Protein AF-A0A5C4JZQ8-F1 (afdb_monomer)

Structure (mmCIF, N/CA/C/O backbone):
data_AF-A0A5C4JZQ8-F1
#
_entry.id   AF-A0A5C4JZQ8-F1
#
loop_
_atom_site.group_PDB
_atom_site.id
_atom_site.type_symbol
_atom_site.label_atom_id
_atom_site.label_alt_id
_atom_site.label_comp_id
_atom_site.label_asym_id
_atom_site.label_entity_id
_atom_site.label_seq_id
_atom_site.pdbx_PDB_ins_code
_atom_site.Cartn_x
_atom_site.Cartn_y
_atom_site.Cartn_z
_atom_site.occupancy
_atom_site.B_iso_or_equiv
_atom_site.auth_seq_id
_atom_site.auth_comp_id
_atom_site.auth_asym_id
_atom_site.auth_atom_id
_atom_site.pdbx_PDB_model_num
ATOM 1 N N . MET A 1 1 ? -1.532 26.525 6.257 1.00 47.25 1 MET A N 1
ATOM 2 C CA . MET A 1 1 ? -2.967 26.367 5.948 1.00 47.25 1 MET A CA 1
ATOM 3 C C . MET A 1 1 ? -3.074 25.854 4.519 1.00 47.25 1 MET A C 1
ATOM 5 O O . MET A 1 1 ? -2.884 26.659 3.619 1.00 47.25 1 MET A O 1
ATOM 9 N N . PRO A 1 2 ? -3.232 24.544 4.265 1.00 45.53 2 PRO A N 1
ATOM 10 C CA . PRO A 1 2 ? -3.387 24.085 2.896 1.00 45.53 2 PRO A CA 1
ATOM 11 C C . PRO A 1 2 ? -4.860 24.176 2.494 1.00 45.53 2 PRO A C 1
ATOM 13 O O . PRO A 1 2 ? -5.737 23.640 3.172 1.00 45.53 2 PRO A O 1
ATOM 16 N N . LEU A 1 3 ? -5.085 24.890 1.393 1.00 49.84 3 LEU A N 1
ATOM 17 C CA . LEU A 1 3 ? -6.314 24.924 0.611 1.00 49.84 3 LEU A CA 1
ATOM 18 C C . LEU A 1 3 ? -6.717 23.479 0.284 1.00 49.84 3 LEU A C 1
ATOM 20 O O . LEU A 1 3 ? -6.012 22.806 -0.463 1.00 49.84 3 LEU A O 1
ATOM 24 N N . ARG A 1 4 ? -7.813 22.974 0.859 1.00 60.72 4 ARG A N 1
ATOM 25 C CA . ARG A 1 4 ? -8.405 21.712 0.399 1.00 60.72 4 ARG A CA 1
ATOM 26 C C . ARG A 1 4 ? -9.422 22.039 -0.675 1.00 60.72 4 ARG A C 1
ATOM 28 O O . ARG A 1 4 ? -10.617 22.095 -0.406 1.00 60.72 4 ARG A O 1
ATOM 35 N N . THR A 1 5 ? -8.947 22.248 -1.892 1.00 69.38 5 THR A N 1
ATOM 36 C CA . THR A 1 5 ? -9.777 21.853 -3.027 1.00 69.38 5 THR A CA 1
ATOM 37 C C . THR A 1 5 ? -10.026 20.360 -2.825 1.00 69.38 5 THR A C 1
ATOM 39 O O . THR A 1 5 ? -9.056 19.614 -2.737 1.00 69.38 5 THR A O 1
ATOM 42 N N . SER A 1 6 ? -11.275 19.948 -2.603 1.00 78.06 6 SER A N 1
ATOM 43 C CA . SER A 1 6 ? -11.633 18.531 -2.664 1.00 78.06 6 SER A CA 1
ATOM 44 C C . SER A 1 6 ? -11.989 18.209 -4.104 1.00 78.06 6 SER A C 1
ATOM 46 O O . SER A 1 6 ? -12.728 18.949 -4.749 1.00 78.06 6 SER A O 1
ATOM 48 N N . TRP A 1 7 ? -11.429 17.113 -4.584 1.00 82.50 7 TRP A N 1
ATOM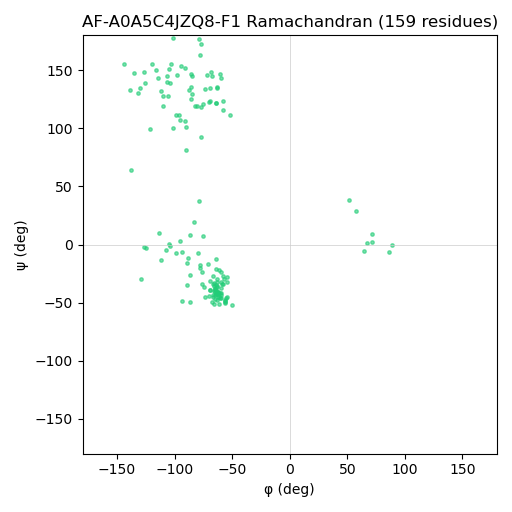 49 C CA . TRP A 1 7 ? -11.547 16.585 -5.932 1.00 82.50 7 TRP A CA 1
ATOM 50 C C . TRP A 1 7 ? -12.478 15.362 -5.948 1.00 82.50 7 TRP A C 1
ATOM 52 O O . TRP A 1 7 ? -12.733 14.799 -7.005 1.00 82.50 7 TRP A O 1
ATOM 62 N N . SER A 1 8 ? -13.028 14.968 -4.793 1.00 78.81 8 SER A N 1
ATOM 63 C CA . SER A 1 8 ? -13.962 13.846 -4.612 1.00 78.81 8 SER A CA 1
ATOM 64 C C . SER A 1 8 ? -15.207 13.903 -5.509 1.00 78.81 8 SER A C 1
ATOM 66 O O . SER A 1 8 ? -15.695 12.858 -5.935 1.00 78.81 8 SER A O 1
ATOM 68 N N . GLY A 1 9 ? -15.690 15.106 -5.835 1.00 84.69 9 GLY A N 1
ATOM 69 C CA . GLY A 1 9 ? -16.806 15.335 -6.760 1.00 84.69 9 GLY A CA 1
ATOM 70 C C . GLY A 1 9 ? -16.394 15.625 -8.208 1.00 84.69 9 GLY A C 1
ATOM 71 O O . GLY A 1 9 ? -17.259 15.920 -9.028 1.00 84.69 9 GLY A O 1
ATOM 72 N N . ASP A 1 10 ? -15.099 15.592 -8.530 1.00 88.38 10 ASP A N 1
ATOM 73 C CA . ASP A 1 10 ? -14.606 15.870 -9.880 1.00 88.38 10 ASP A CA 1
ATOM 74 C C . ASP A 1 10 ? -14.954 14.711 -10.828 1.00 88.38 10 ASP A C 1
ATOM 76 O O . ASP A 1 10 ? -14.942 13.544 -10.432 1.00 88.38 10 ASP A O 1
ATOM 80 N N . ASN A 1 11 ? -15.228 15.008 -12.100 1.00 92.62 11 ASN A N 1
ATOM 81 C CA . ASN A 1 11 ? -15.465 13.992 -13.129 1.00 92.62 11 ASN A CA 1
ATOM 82 C C . ASN A 1 11 ? -14.202 13.172 -13.433 1.00 92.62 11 ASN A C 1
ATOM 84 O O . ASN A 1 11 ? -14.294 12.002 -13.816 1.00 92.62 11 ASN A O 1
ATOM 88 N N . CYS A 1 12 ? -13.019 13.748 -13.222 1.00 93.25 12 CYS A N 1
ATOM 89 C CA . CYS A 1 12 ? -11.748 13.085 -13.449 1.00 93.25 12 CYS A CA 1
ATOM 90 C C . CYS A 1 12 ? -11.496 11.976 -12.396 1.00 93.25 12 CYS A C 1
ATOM 92 O O . CYS A 1 12 ? -11.460 12.237 -11.196 1.00 93.25 12 CYS A O 1
ATOM 94 N N . PRO A 1 13 ? -11.279 10.709 -12.793 1.00 92.12 13 PRO A N 1
ATOM 95 C CA . PRO A 1 13 ? -10.995 9.636 -11.835 1.00 92.12 13 PRO A CA 1
ATOM 96 C C . PRO A 1 13 ? -9.623 9.784 -11.163 1.00 92.12 13 PRO A C 1
ATOM 98 O O . PRO A 1 13 ? -9.471 9.434 -9.996 1.00 92.12 13 PRO A O 1
ATOM 101 N N . ILE A 1 14 ? -8.639 10.352 -11.868 1.00 93.69 14 ILE A N 1
ATOM 102 C CA . ILE A 1 14 ? -7.303 10.623 -11.313 1.00 93.69 14 ILE A CA 1
ATOM 103 C C . ILE A 1 14 ? -7.399 11.674 -10.205 1.00 93.69 14 ILE A C 1
ATOM 105 O O . ILE A 1 14 ? -6.767 11.529 -9.164 1.00 93.69 14 ILE A O 1
ATOM 109 N N . ALA A 1 15 ? -8.230 12.696 -10.412 1.00 92.00 15 ALA A N 1
ATOM 110 C CA . ALA A 1 15 ? -8.535 13.731 -9.434 1.00 92.00 15 ALA A CA 1
ATOM 111 C C . ALA A 1 15 ? -9.080 13.133 -8.126 1.00 92.00 15 ALA A C 1
ATOM 113 O O . ALA A 1 15 ? -8.538 13.379 -7.050 1.00 92.00 15 ALA A O 1
ATOM 114 N N . ARG A 1 16 ? -10.086 12.257 -8.234 1.00 92.62 16 ARG A N 1
ATOM 115 C CA . ARG A 1 16 ? -10.665 11.552 -7.080 1.00 92.62 16 ARG A CA 1
ATOM 116 C C . ARG A 1 16 ? -9.658 10.634 -6.381 1.00 92.62 16 ARG A C 1
ATOM 118 O O . ARG A 1 16 ? -9.608 10.609 -5.158 1.00 92.62 16 ARG A O 1
ATOM 125 N N . ALA A 1 17 ? -8.825 9.912 -7.135 1.00 93.06 17 ALA A N 1
ATOM 126 C CA . ALA A 1 17 ? -7.777 9.068 -6.556 1.00 93.06 17 ALA A CA 1
ATOM 127 C C . ALA A 1 17 ? -6.681 9.893 -5.855 1.00 93.06 17 ALA A C 1
ATOM 129 O O . ALA A 1 17 ? -6.138 9.465 -4.837 1.00 93.06 17 ALA A O 1
ATOM 130 N N . ALA A 1 18 ? -6.371 11.088 -6.366 1.00 91.75 18 ALA A N 1
ATOM 131 C CA . ALA A 1 18 ? -5.401 11.991 -5.759 1.00 91.75 18 ALA A CA 1
ATOM 132 C C . ALA A 1 18 ? -5.865 12.506 -4.386 1.00 91.75 18 ALA A C 1
ATOM 134 O O . ALA A 1 18 ? -5.047 12.602 -3.474 1.00 91.75 18 ALA A O 1
ATOM 135 N N . ASP A 1 19 ? -7.166 12.738 -4.197 1.00 89.50 19 ASP A N 1
ATOM 136 C CA . ASP A 1 19 ? -7.739 13.088 -2.886 1.00 89.50 19 ASP A CA 1
ATOM 137 C C . ASP A 1 19 ? -7.456 12.018 -1.808 1.00 89.50 19 ASP A C 1
ATOM 139 O O . ASP A 1 19 ? -7.368 12.346 -0.622 1.00 89.50 19 ASP A O 1
ATOM 143 N N . VAL A 1 20 ? -7.272 10.757 -2.219 1.00 92.00 20 VAL A N 1
ATOM 144 C CA . VAL A 1 20 ? -6.975 9.623 -1.330 1.00 92.00 20 VAL A CA 1
ATOM 145 C C . VAL A 1 20 ? -5.468 9.382 -1.193 1.00 92.00 20 VAL A C 1
ATOM 147 O O . VAL A 1 20 ? -4.961 9.241 -0.081 1.00 92.00 20 VAL A O 1
ATOM 150 N N . PHE A 1 21 ? -4.739 9.329 -2.313 1.00 92.62 21 PHE A N 1
ATOM 151 C CA . PHE A 1 21 ? -3.364 8.818 -2.354 1.00 92.62 21 PHE A CA 1
ATOM 152 C C . PHE A 1 21 ? -2.287 9.866 -2.647 1.00 92.62 21 PHE A C 1
ATOM 154 O O . PHE A 1 21 ? -1.110 9.566 -2.451 1.00 92.62 21 PHE A O 1
ATOM 161 N N . ALA A 1 22 ? -2.624 11.079 -3.105 1.00 86.12 22 ALA A N 1
ATOM 162 C CA . ALA A 1 22 ? -1.631 12.087 -3.511 1.00 86.12 22 ALA A CA 1
ATOM 163 C C . ALA A 1 22 ? -0.989 12.824 -2.326 1.00 86.12 22 ALA A C 1
ATOM 165 O O . ALA A 1 22 ? -0.663 14.011 -2.392 1.00 86.12 22 ALA A O 1
ATOM 166 N N . ASP A 1 23 ? -0.749 12.098 -1.240 1.00 89.38 23 ASP A N 1
ATOM 167 C CA . ASP A 1 23 ? 0.191 12.490 -0.215 1.00 89.38 23 ASP A CA 1
ATOM 168 C C . ASP A 1 23 ? 1.213 11.356 0.008 1.00 89.38 23 ASP A C 1
ATOM 170 O O . ASP A 1 23 ? 0.837 10.180 0.041 1.00 89.38 23 ASP A O 1
ATOM 174 N N . PRO A 1 24 ? 2.508 11.674 0.193 1.00 91.31 24 PRO A N 1
ATOM 175 C CA . PRO A 1 24 ? 3.543 10.644 0.288 1.00 91.31 24 PRO A CA 1
ATOM 176 C C . PRO A 1 24 ? 3.335 9.651 1.435 1.00 91.31 24 PRO A C 1
ATOM 178 O O . PRO A 1 24 ? 3.703 8.484 1.326 1.00 91.31 24 PRO A O 1
ATOM 181 N N . TRP A 1 25 ? 2.755 10.100 2.550 1.00 95.44 25 TRP A N 1
ATOM 182 C CA . TRP A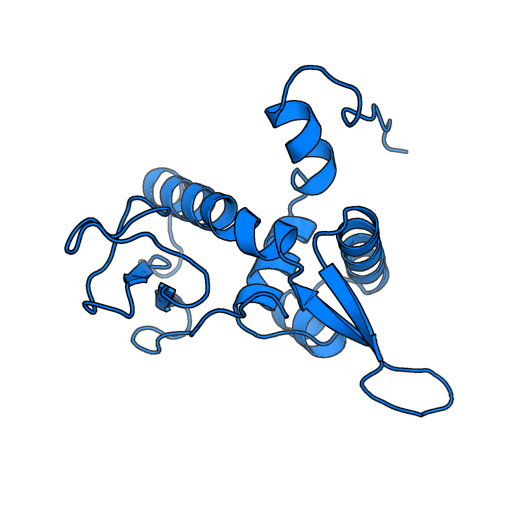 1 25 ? 2.614 9.266 3.736 1.00 95.44 25 TRP A CA 1
ATOM 183 C C . TRP A 1 25 ? 1.497 8.241 3.586 1.00 95.44 25 TRP A C 1
ATOM 185 O O . TRP A 1 25 ? 1.668 7.136 4.084 1.00 95.44 25 TRP A O 1
ATOM 195 N N . SER A 1 26 ? 0.406 8.549 2.883 1.00 95.25 26 SER A N 1
ATOM 196 C CA . SER A 1 26 ? -0.662 7.574 2.620 1.00 95.25 26 SER A CA 1
ATOM 197 C C . SER A 1 26 ? -0.142 6.368 1.843 1.00 95.25 26 SER A C 1
ATOM 199 O O . SER A 1 26 ? -0.363 5.233 2.257 1.00 95.25 26 SER A O 1
ATOM 201 N N . LEU A 1 27 ? 0.648 6.599 0.790 1.00 96.12 27 LEU A N 1
ATOM 202 C CA . LEU A 1 27 ? 1.268 5.526 0.005 1.00 96.12 27 LEU A CA 1
ATOM 203 C C . LEU A 1 27 ? 2.281 4.713 0.825 1.00 96.12 27 LEU A C 1
ATOM 205 O O . LEU A 1 27 ? 2.314 3.487 0.731 1.00 96.12 27 LEU A O 1
ATOM 209 N N . LEU A 1 28 ? 3.092 5.376 1.655 1.00 96.75 28 LEU A N 1
ATOM 210 C CA . LEU A 1 28 ? 4.065 4.693 2.512 1.00 96.75 28 LEU A CA 1
ATOM 211 C C . LEU A 1 28 ? 3.400 3.894 3.638 1.00 96.75 28 LEU A C 1
ATOM 213 O O . LEU A 1 28 ? 3.844 2.789 3.928 1.00 96.75 28 LEU A O 1
ATOM 217 N N . VAL A 1 29 ? 2.339 4.418 4.254 1.00 97.31 29 VAL A N 1
ATOM 218 C CA . VAL A 1 29 ? 1.538 3.691 5.250 1.00 97.31 29 VAL A CA 1
ATOM 219 C C . VAL A 1 29 ? 0.888 2.476 4.604 1.00 97.31 29 VAL A C 1
ATOM 221 O O . VAL A 1 29 ? 1.014 1.375 5.132 1.00 97.31 29 VAL A O 1
ATOM 224 N N . LEU A 1 30 ? 0.261 2.651 3.440 1.00 96.88 30 LEU A N 1
ATOM 225 C CA . LEU A 1 30 ? -0.373 1.559 2.712 1.00 96.88 30 LEU A CA 1
ATOM 226 C C . LEU A 1 30 ? 0.636 0.460 2.345 1.00 96.88 30 LEU A C 1
ATOM 228 O O . LEU A 1 30 ? 0.354 -0.717 2.551 1.00 96.88 30 LEU A O 1
ATOM 232 N N . ARG A 1 31 ? 1.844 0.833 1.898 1.00 96.75 31 ARG A N 1
ATOM 233 C CA . ARG A 1 31 ? 2.948 -0.112 1.661 1.00 96.75 31 ARG A CA 1
ATOM 234 C C . ARG A 1 31 ? 3.267 -0.946 2.904 1.00 96.75 31 ARG A C 1
ATOM 236 O O . ARG A 1 31 ? 3.428 -2.155 2.790 1.00 96.75 31 ARG A O 1
ATOM 243 N N . GLU A 1 32 ? 3.363 -0.324 4.078 1.00 96.88 32 GLU A N 1
ATOM 244 C CA . GLU A 1 32 ? 3.622 -1.056 5.324 1.00 96.88 32 GLU A CA 1
ATOM 245 C C . GLU A 1 32 ? 2.485 -2.028 5.662 1.00 96.88 32 GLU A C 1
ATOM 247 O O . GLU A 1 32 ? 2.755 -3.162 6.055 1.00 96.88 32 GLU A O 1
ATOM 252 N N . VAL A 1 33 ? 1.227 -1.627 5.457 1.00 97.12 33 VAL A N 1
ATOM 253 C CA . VAL A 1 33 ? 0.073 -2.512 5.679 1.00 97.12 33 VAL A CA 1
ATOM 254 C C . VAL A 1 33 ? 0.111 -3.715 4.730 1.00 97.12 33 VAL A C 1
ATOM 256 O O . VAL A 1 33 ? -0.092 -4.842 5.189 1.00 97.12 33 VAL A O 1
ATOM 259 N N . PHE A 1 34 ? 0.448 -3.512 3.449 1.00 97.19 34 PHE A N 1
ATOM 260 C CA . PHE A 1 34 ? 0.683 -4.608 2.500 1.00 97.19 34 PHE A CA 1
ATOM 261 C C . PHE A 1 34 ? 1.825 -5.525 2.948 1.00 97.19 34 PHE A C 1
ATOM 263 O O . PHE A 1 34 ? 1.697 -6.733 2.834 1.00 97.19 34 PHE A O 1
ATOM 270 N N . MET A 1 35 ? 2.896 -4.994 3.541 1.00 95.19 35 MET A N 1
ATOM 271 C CA . MET A 1 35 ? 3.989 -5.796 4.118 1.00 95.19 35 MET A CA 1
ATOM 272 C C . MET A 1 35 ? 3.630 -6.453 5.469 1.00 95.19 35 MET A C 1
ATOM 274 O O . MET A 1 35 ? 4.500 -7.005 6.140 1.00 95.19 35 MET A O 1
ATOM 278 N N . GLY A 1 36 ? 2.370 -6.371 5.912 1.00 93.44 36 GLY A N 1
ATOM 279 C CA . GLY A 1 36 ? 1.877 -7.002 7.139 1.00 93.44 36 GLY A CA 1
ATOM 280 C C . GLY A 1 36 ? 2.003 -6.153 8.410 1.00 93.44 36 GLY A C 1
ATOM 281 O O . GLY A 1 36 ? 1.546 -6.574 9.477 1.00 93.44 36 GLY A O 1
ATOM 282 N N . ASN A 1 37 ? 2.549 -4.935 8.335 1.00 94.56 37 ASN A N 1
ATOM 283 C CA . ASN A 1 37 ? 2.603 -4.013 9.472 1.00 94.56 37 ASN A CA 1
ATOM 284 C C . ASN A 1 37 ? 1.232 -3.363 9.701 1.00 94.56 37 ASN A C 1
ATOM 286 O O . ASN A 1 37 ? 0.919 -2.311 9.154 1.00 94.56 37 ASN A O 1
ATOM 290 N N . ARG A 1 38 ? 0.416 -3.980 10.563 1.00 94.44 38 ARG A N 1
ATOM 291 C CA . ARG A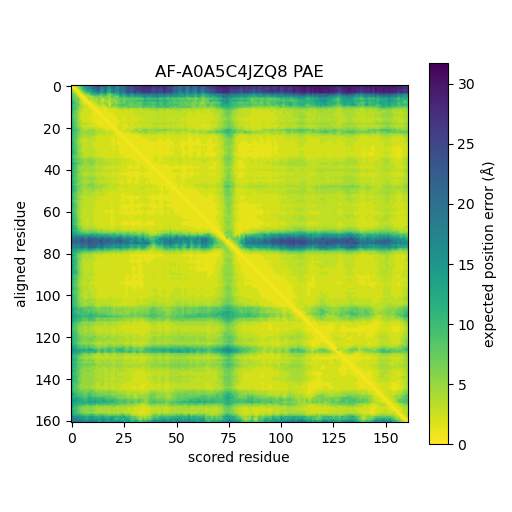 1 38 ? -0.968 -3.542 10.834 1.00 94.44 38 ARG A CA 1
ATOM 292 C C . ARG A 1 38 ? -1.134 -2.705 12.098 1.00 94.44 38 ARG A C 1
ATOM 294 O O . ARG A 1 38 ? -2.214 -2.200 12.363 1.00 94.44 38 ARG A O 1
ATOM 301 N N . ARG A 1 39 ? -0.096 -2.548 12.920 1.00 94.88 39 ARG A N 1
ATOM 302 C CA . ARG A 1 39 ? -0.185 -1.840 14.212 1.00 94.88 39 ARG A CA 1
ATOM 303 C C . ARG A 1 39 ? 0.496 -0.483 14.144 1.00 94.88 39 ARG A C 1
ATOM 305 O O . ARG A 1 39 ? 1.561 -0.366 13.541 1.00 94.88 39 ARG A O 1
ATOM 312 N N . PHE A 1 40 ? -0.066 0.501 14.849 1.00 95.25 40 PHE A N 1
ATOM 313 C CA . PHE A 1 40 ? 0.449 1.875 14.884 1.00 95.25 40 PHE A CA 1
ATOM 314 C C . PHE A 1 40 ? 1.955 1.936 15.180 1.00 95.25 40 PHE A C 1
ATOM 316 O O . PHE A 1 40 ? 2.711 2.506 14.398 1.00 95.25 40 PHE A O 1
ATOM 323 N N . ASP A 1 41 ? 2.407 1.283 16.255 1.00 93.62 41 ASP A N 1
ATOM 324 C CA . ASP A 1 41 ? 3.820 1.300 16.661 1.00 93.62 41 ASP A CA 1
ATOM 325 C C . ASP A 1 41 ? 4.744 0.646 15.624 1.00 93.62 41 ASP A C 1
ATOM 327 O O . ASP A 1 41 ? 5.871 1.102 15.419 1.00 93.62 41 ASP A O 1
ATOM 331 N N . GLY A 1 42 ? 4.264 -0.401 14.943 1.00 95.12 42 GLY A N 1
ATOM 332 C CA . GLY A 1 42 ? 5.002 -1.080 13.876 1.00 95.12 42 GLY A CA 1
ATOM 333 C C . GLY A 1 42 ? 5.207 -0.166 12.671 1.00 95.12 42 GLY A C 1
ATOM 334 O O . GLY A 1 42 ? 6.344 0.065 12.258 1.00 95.12 42 GLY A O 1
ATOM 335 N N . ILE A 1 43 ? 4.119 0.438 12.181 1.00 96.75 43 ILE A N 1
ATOM 336 C CA . ILE A 1 43 ? 4.148 1.382 11.055 1.00 96.75 43 ILE A CA 1
ATOM 337 C C . ILE A 1 43 ? 5.010 2.602 11.407 1.00 96.75 43 ILE A C 1
ATOM 339 O O . ILE A 1 43 ? 5.882 3.002 10.633 1.00 96.75 43 ILE A O 1
ATOM 343 N N . LYS A 1 44 ? 4.839 3.165 12.610 1.00 96.19 44 LYS A N 1
ATOM 344 C CA . LYS A 1 44 ? 5.646 4.288 13.105 1.00 96.19 44 LYS A CA 1
ATOM 345 C C . LYS A 1 44 ? 7.134 3.959 13.089 1.00 96.19 44 LYS A C 1
ATOM 347 O O . LYS A 1 44 ? 7.932 4.749 12.584 1.00 96.19 44 LYS A O 1
ATOM 352 N N . LYS A 1 45 ? 7.517 2.802 13.636 1.00 95.25 45 LYS A N 1
ATOM 353 C CA . LYS A 1 45 ? 8.916 2.364 13.700 1.00 95.25 45 LYS A CA 1
ATOM 354 C C . LYS A 1 45 ? 9.509 2.179 12.302 1.00 95.25 45 LYS A C 1
ATOM 356 O O . LYS A 1 45 ? 10.652 2.577 12.082 1.00 95.25 45 LYS A O 1
ATOM 361 N N . ALA A 1 46 ? 8.742 1.610 11.373 1.00 94.94 46 ALA A N 1
ATOM 362 C CA . ALA A 1 46 ? 9.179 1.389 9.999 1.00 94.94 46 ALA A CA 1
ATOM 363 C C . ALA A 1 46 ? 9.380 2.705 9.228 1.00 94.94 46 ALA A C 1
ATOM 365 O O . ALA A 1 46 ? 10.398 2.880 8.552 1.00 94.94 46 ALA A O 1
ATOM 366 N N . LEU A 1 47 ? 8.444 3.649 9.370 1.00 96.06 47 LEU A N 1
ATOM 367 C CA . LEU A 1 47 ? 8.440 4.907 8.621 1.00 96.06 47 LEU A CA 1
ATOM 368 C C . LEU A 1 47 ? 9.222 6.046 9.290 1.00 96.06 47 LEU A C 1
ATOM 370 O O . LEU A 1 47 ? 9.531 7.030 8.624 1.00 96.06 47 LEU A O 1
ATOM 374 N N . LYS A 1 48 ? 9.544 5.934 10.588 1.00 95.50 48 LYS A N 1
ATOM 375 C CA . LYS A 1 48 ? 10.167 6.998 11.404 1.00 95.50 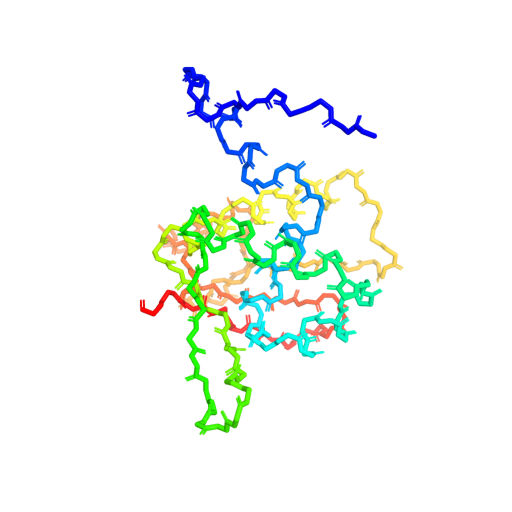48 LYS A CA 1
ATOM 376 C C . LYS A 1 48 ? 9.409 8.333 11.318 1.00 95.50 48 LYS A C 1
ATOM 378 O O . LYS A 1 48 ? 10.005 9.407 11.277 1.00 95.50 48 LYS A O 1
ATOM 383 N N . VAL A 1 49 ? 8.083 8.246 11.278 1.00 94.88 49 VAL A N 1
ATOM 384 C CA . VAL A 1 49 ? 7.164 9.380 11.127 1.00 94.88 49 VAL A CA 1
ATOM 385 C C . VAL A 1 49 ? 6.674 9.886 12.491 1.00 94.88 49 VAL A C 1
ATOM 387 O O . VAL A 1 49 ? 6.623 9.132 13.464 1.00 94.88 49 VAL A O 1
ATOM 390 N N . ALA A 1 50 ? 6.309 11.168 12.572 1.00 95.88 50 ALA A N 1
ATOM 391 C CA . ALA A 1 50 ? 5.709 11.754 13.770 1.00 95.88 50 ALA A CA 1
ATOM 392 C C . ALA A 1 50 ? 4.288 11.214 14.036 1.00 95.88 50 ALA A C 1
ATOM 394 O O . ALA A 1 50 ? 3.534 10.929 13.103 1.00 95.88 50 ALA A O 1
ATOM 395 N N . ASP A 1 51 ? 3.901 11.131 15.313 1.00 95.75 51 ASP A N 1
ATOM 396 C CA . ASP A 1 51 ? 2.629 10.521 15.740 1.00 95.75 51 ASP A CA 1
ATOM 397 C C . ASP A 1 51 ? 1.400 11.217 15.170 1.00 95.75 51 ASP A C 1
ATOM 399 O O . ASP A 1 51 ? 0.455 10.560 14.735 1.00 95.75 51 ASP A O 1
ATOM 403 N N . ASN A 1 52 ? 1.419 12.547 15.142 1.00 95.94 52 ASN A N 1
ATOM 404 C CA . ASN A 1 52 ? 0.331 13.348 14.594 1.00 95.94 52 ASN A CA 1
ATOM 405 C C . ASN A 1 52 ? 0.158 13.119 13.085 1.00 95.94 52 ASN A C 1
ATOM 407 O O . ASN A 1 52 ? -0.971 13.026 12.610 1.00 95.94 52 ASN A O 1
ATOM 411 N N . VAL A 1 53 ? 1.261 12.986 12.343 1.00 95.50 53 VAL A N 1
ATOM 412 C CA . VAL A 1 53 ? 1.238 12.713 10.902 1.00 95.50 53 VAL A CA 1
ATOM 413 C C . VAL A 1 53 ? 0.684 11.316 10.648 1.00 95.50 53 VAL A C 1
ATOM 415 O O . VAL A 1 53 ? -0.244 11.178 9.857 1.00 95.50 53 VAL A O 1
ATOM 418 N N . LEU A 1 54 ? 1.186 10.294 11.347 1.00 97.00 54 LEU A N 1
ATOM 419 C CA . LEU A 1 54 ? 0.693 8.925 11.178 1.00 97.00 54 LEU A CA 1
ATOM 420 C C . LEU A 1 54 ? -0.788 8.795 11.550 1.00 97.00 54 LEU A C 1
ATOM 422 O O . LEU A 1 54 ? -1.557 8.208 10.794 1.00 97.00 54 LEU A O 1
ATOM 426 N N . SER A 1 55 ? -1.198 9.386 12.675 1.00 96.25 55 SER A N 1
ATOM 427 C CA . SER A 1 55 ? -2.595 9.361 13.128 1.00 96.25 55 SER A CA 1
ATOM 428 C C . SER A 1 55 ? -3.529 10.000 12.103 1.00 96.25 55 SER A C 1
ATOM 430 O O . SER A 1 55 ? -4.556 9.422 11.760 1.00 96.25 55 SER A O 1
ATOM 432 N N . GLU A 1 56 ? -3.156 11.164 11.564 1.00 95.06 56 GLU A N 1
ATOM 433 C CA . GLU A 1 56 ? -3.947 11.847 10.538 1.00 95.06 56 GLU A CA 1
ATOM 434 C C . GLU A 1 56 ? -4.061 11.018 9.252 1.00 95.06 56 GLU A C 1
ATOM 436 O O . GLU A 1 56 ? -5.103 11.027 8.603 1.00 95.06 56 GLU A O 1
ATOM 441 N N . ARG A 1 57 ? -3.004 10.296 8.867 1.00 96.00 57 ARG A N 1
ATOM 442 C CA . ARG A 1 57 ? -3.003 9.469 7.652 1.00 96.00 57 ARG A CA 1
ATOM 443 C C . ARG A 1 57 ? -3.824 8.205 7.800 1.00 96.00 57 ARG A C 1
ATOM 445 O O . ARG A 1 57 ? -4.643 7.926 6.935 1.00 96.00 57 ARG A O 1
ATOM 452 N N . LEU A 1 58 ? -3.672 7.498 8.913 1.00 96.94 58 LEU A N 1
ATOM 453 C CA . LEU A 1 58 ? -4.504 6.337 9.221 1.00 96.94 58 LEU A CA 1
ATOM 454 C C . LEU A 1 58 ? -5.983 6.728 9.284 1.00 96.94 58 LEU A C 1
ATOM 456 O O . LEU A 1 58 ? -6.805 6.058 8.674 1.00 96.94 58 LEU A O 1
ATOM 460 N N . ARG A 1 59 ? -6.312 7.859 9.926 1.00 95.81 59 ARG A N 1
ATOM 461 C CA . ARG A 1 59 ? -7.681 8.396 9.949 1.00 95.81 59 ARG A CA 1
ATOM 462 C C . ARG A 1 59 ? -8.227 8.629 8.538 1.00 95.81 59 ARG A C 1
ATOM 464 O O . ARG A 1 59 ? -9.326 8.181 8.247 1.00 95.81 59 ARG A O 1
ATOM 471 N N . ARG A 1 60 ? -7.464 9.286 7.658 1.00 94.81 60 ARG A N 1
ATOM 472 C CA . ARG A 1 60 ? -7.892 9.549 6.271 1.00 94.81 60 ARG A CA 1
ATOM 473 C C . ARG A 1 60 ? -8.087 8.281 5.450 1.00 94.81 60 ARG A C 1
ATOM 475 O O . ARG A 1 60 ? -9.059 8.195 4.716 1.00 94.81 60 ARG A O 1
ATOM 482 N N . LEU A 1 61 ? -7.183 7.312 5.573 1.00 96.94 61 LEU A N 1
ATOM 483 C CA . LEU A 1 61 ? -7.303 6.034 4.868 1.00 96.94 61 LEU A CA 1
ATOM 484 C C . LEU A 1 61 ? -8.515 5.231 5.358 1.00 96.94 61 LEU A C 1
ATOM 486 O O . LEU A 1 61 ? -9.150 4.555 4.557 1.00 96.94 61 LEU A O 1
ATOM 490 N N . VAL A 1 62 ? -8.866 5.341 6.642 1.00 97.25 62 VAL A N 1
ATOM 491 C CA . VAL A 1 62 ? -10.104 4.758 7.178 1.00 97.25 62 VAL A CA 1
ATOM 492 C C . VAL A 1 62 ? -11.343 5.498 6.673 1.00 97.25 62 VAL A C 1
ATOM 494 O O . VAL A 1 62 ? -12.297 4.870 6.234 1.00 97.25 62 VAL A O 1
ATOM 497 N N . GLU A 1 63 ? -11.328 6.831 6.668 1.00 95.31 63 GLU A N 1
ATOM 498 C CA . GLU A 1 63 ? -12.434 7.644 6.133 1.00 95.31 63 GLU A CA 1
ATOM 499 C C . GLU A 1 63 ? -12.669 7.434 4.632 1.00 95.31 63 GLU A C 1
ATOM 501 O O . GLU A 1 63 ? -13.797 7.569 4.169 1.00 95.31 63 GLU A O 1
ATOM 506 N N . ALA A 1 64 ? -11.618 7.099 3.882 1.00 94.94 64 ALA A N 1
ATOM 507 C CA . ALA A 1 64 ? -11.679 6.783 2.458 1.00 94.94 64 ALA A CA 1
ATOM 508 C C . ALA A 1 64 ? -12.001 5.304 2.162 1.00 94.94 64 ALA A C 1
ATOM 510 O O . ALA A 1 64 ? -11.897 4.899 1.008 1.00 94.94 64 ALA A O 1
ATOM 511 N N . ASP A 1 65 ? -12.348 4.504 3.179 1.00 96.25 65 ASP A N 1
ATOM 512 C CA . ASP A 1 65 ? -12.644 3.068 3.059 1.00 96.25 65 ASP A CA 1
ATOM 513 C C . ASP A 1 65 ? -11.495 2.242 2.448 1.00 96.25 65 ASP A C 1
ATOM 515 O O . ASP A 1 65 ? -11.705 1.215 1.815 1.00 96.25 65 ASP A O 1
ATOM 519 N N . ILE A 1 66 ? -10.247 2.683 2.632 1.00 97.44 66 ILE A N 1
ATOM 520 C CA . ILE A 1 66 ? -9.038 1.952 2.211 1.00 97.44 66 ILE A CA 1
ATOM 521 C C . ILE A 1 66 ? -8.567 1.006 3.318 1.00 97.44 66 ILE A C 1
ATOM 523 O O . ILE A 1 66 ? -8.044 -0.077 3.052 1.00 97.44 66 ILE A O 1
ATOM 527 N N . LEU A 1 67 ? -8.738 1.422 4.573 1.00 97.75 67 LEU A N 1
ATOM 528 C CA . LEU A 1 67 ? -8.401 0.632 5.749 1.00 97.75 67 LEU A CA 1
ATOM 529 C C . LEU A 1 67 ? -9.598 0.537 6.691 1.00 97.75 67 LEU A C 1
ATOM 531 O O . LEU A 1 6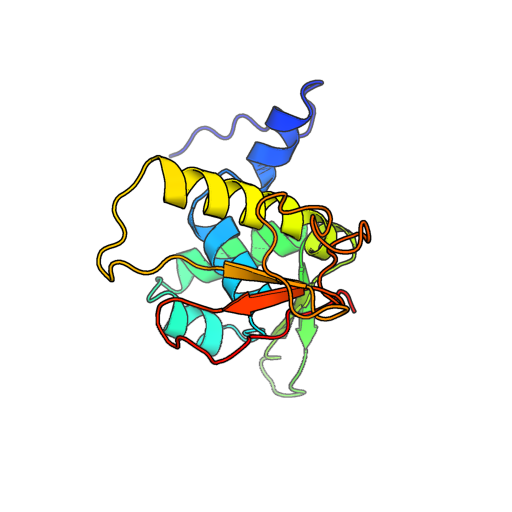7 ? -10.346 1.493 6.851 1.00 97.75 67 LEU A O 1
ATOM 535 N N . VAL A 1 68 ? -9.710 -0.573 7.406 1.00 97.00 68 VAL A N 1
ATOM 536 C CA . VAL A 1 68 ? -10.578 -0.694 8.579 1.00 97.00 68 VAL A CA 1
ATOM 537 C C . VAL A 1 68 ? -9.722 -0.719 9.842 1.00 97.00 68 VAL A C 1
ATOM 539 O O . VAL A 1 68 ? -8.646 -1.319 9.862 1.00 97.00 68 VAL A O 1
ATOM 542 N N . ALA A 1 69 ? -10.177 -0.031 10.890 1.00 95.25 69 ALA A N 1
ATOM 543 C CA . ALA A 1 69 ? -9.540 -0.043 12.201 1.00 95.25 69 ALA A CA 1
ATOM 544 C C . ALA A 1 69 ? -10.279 -1.015 13.128 1.00 95.25 69 ALA A C 1
ATOM 546 O O . ALA A 1 69 ? -11.403 -0.741 13.546 1.00 95.25 69 ALA A O 1
ATOM 547 N N . GLU A 1 70 ? -9.632 -2.122 13.478 1.00 92.12 70 GLU A N 1
ATOM 548 C CA . GLU A 1 70 ? -10.207 -3.168 14.324 1.00 92.12 70 GLU A CA 1
ATOM 549 C C . GLU A 1 70 ? -9.507 -3.225 15.685 1.00 92.12 70 GLU A C 1
ATOM 551 O O . GLU A 1 70 ? -8.274 -3.235 15.743 1.00 92.12 70 GLU A O 1
ATOM 556 N N . PRO A 1 71 ? -10.247 -3.277 16.804 1.00 88.62 71 PRO A N 1
ATOM 557 C CA . PRO A 1 71 ? -9.641 -3.417 18.118 1.00 88.62 71 PRO A CA 1
ATOM 558 C C . PRO A 1 71 ? -9.022 -4.813 18.279 1.00 88.62 71 PRO A C 1
ATOM 560 O O . PRO A 1 71 ? -9.719 -5.819 18.209 1.00 88.62 71 PRO A O 1
ATOM 563 N N . TYR A 1 72 ? -7.724 -4.879 18.587 1.00 81.75 72 TYR A N 1
ATOM 564 C CA . TYR A 1 72 ? -7.029 -6.143 18.888 1.00 81.75 72 TYR A CA 1
ATOM 565 C C . TYR A 1 72 ? -6.764 -6.344 20.390 1.00 81.75 72 TYR A C 1
ATOM 567 O O . TYR A 1 72 ? -6.191 -7.353 20.804 1.00 81.75 72 TYR A O 1
ATOM 575 N N . SER A 1 73 ? -7.150 -5.381 21.234 1.00 81.06 73 SER A N 1
ATOM 576 C CA . SER A 1 73 ? -7.004 -5.469 22.691 1.00 81.06 73 SER A CA 1
ATOM 577 C C . SER A 1 73 ? -8.233 -4.919 23.414 1.00 81.06 73 SER A C 1
ATOM 579 O O . SER A 1 73 ? -8.631 -3.786 23.148 1.00 81.06 73 SER A O 1
ATOM 581 N N . ALA A 1 74 ? -8.745 -5.652 24.405 1.00 66.00 74 ALA A N 1
ATOM 582 C CA . ALA A 1 74 ? -9.905 -5.267 25.222 1.00 66.00 74 ALA A CA 1
ATOM 583 C C . ALA A 1 74 ? -9.577 -4.314 26.401 1.00 66.00 74 ALA A C 1
ATOM 585 O O . ALA A 1 74 ? -10.324 -4.238 27.372 1.00 66.00 74 ALA A O 1
ATOM 586 N N . GLY A 1 75 ? -8.431 -3.623 26.366 1.00 66.56 75 GLY A N 1
ATOM 587 C CA . GLY A 1 75 ? -8.001 -2.721 27.443 1.00 66.56 75 GLY A CA 1
ATOM 588 C C . GLY A 1 75 ? -8.728 -1.367 27.458 1.00 66.56 75 GLY A C 1
ATOM 589 O O . GLY A 1 75 ? -9.425 -1.012 26.514 1.00 66.56 75 GLY A O 1
ATOM 590 N N . VAL A 1 76 ? -8.480 -0.567 28.507 1.00 62.78 76 VAL A N 1
ATOM 591 C CA . VAL A 1 76 ? -9.089 0.768 28.749 1.00 62.78 76 VAL A CA 1
ATOM 592 C C . VAL A 1 76 ? -8.918 1.741 27.572 1.00 62.78 76 VAL A C 1
ATOM 594 O O . VAL A 1 76 ? -9.751 2.617 27.357 1.00 62.78 76 VAL A O 1
ATOM 597 N N . ARG A 1 77 ? -7.850 1.581 26.782 1.00 66.69 77 ARG A N 1
ATOM 598 C CA . ARG A 1 77 ? -7.671 2.264 25.498 1.00 66.69 77 ARG A CA 1
ATOM 599 C C . ARG A 1 77 ? -7.523 1.188 24.419 1.00 66.69 77 ARG A C 1
ATOM 601 O O . ARG A 1 77 ? -6.431 0.615 24.329 1.00 66.69 77 ARG A O 1
ATOM 608 N N . PRO A 1 78 ? -8.589 0.863 23.663 1.00 66.81 78 PRO A N 1
ATOM 609 C CA . PRO A 1 78 ? -8.516 -0.181 22.654 1.00 66.81 78 PRO A CA 1
ATOM 610 C C . PRO A 1 78 ? -7.418 0.172 21.656 1.00 66.81 78 PRO A C 1
ATOM 612 O O . PRO A 1 78 ? -7.382 1.272 21.101 1.00 66.81 78 PRO A O 1
ATOM 615 N N . ARG A 1 79 ? -6.458 -0.740 21.502 1.00 84.19 79 ARG A N 1
ATOM 616 C CA . ARG A 1 79 ? -5.434 -0.636 20.475 1.00 84.19 79 ARG A CA 1
ATOM 617 C C . ARG A 1 79 ? -6.010 -1.225 19.205 1.00 84.19 79 ARG A C 1
ATOM 619 O O . ARG A 1 79 ? -6.518 -2.346 19.225 1.00 84.19 79 ARG A O 1
ATOM 626 N N . ASN A 1 80 ? -5.903 -0.460 18.129 1.00 91.12 80 ASN A N 1
ATOM 627 C CA . ASN A 1 80 ? -6.409 -0.868 16.834 1.00 91.12 80 ASN A CA 1
ATOM 628 C C . ASN A 1 80 ? -5.286 -1.444 15.980 1.00 91.12 80 ASN A C 1
ATOM 630 O O . ASN A 1 80 ? -4.133 -0.999 16.043 1.00 91.12 80 ASN A O 1
ATOM 634 N N . GLU A 1 81 ? -5.645 -2.428 15.176 1.00 93.81 81 GLU A N 1
ATOM 635 C CA . GLU A 1 81 ? -4.909 -2.806 13.989 1.00 93.81 81 GLU A CA 1
ATOM 636 C C . GLU A 1 81 ? -5.651 -2.306 12.754 1.00 93.81 81 GLU A C 1
ATOM 638 O O . GLU A 1 81 ? -6.866 -2.124 12.770 1.00 93.81 81 GLU A O 1
ATOM 643 N N . TYR A 1 82 ? -4.896 -2.030 11.702 1.00 96.50 82 TYR A N 1
ATOM 644 C CA . TYR A 1 82 ? -5.386 -1.479 10.454 1.00 96.50 82 TYR A CA 1
ATOM 645 C C . TYR A 1 82 ? -5.283 -2.556 9.385 1.00 96.50 82 TYR A C 1
ATOM 647 O O . TYR A 1 82 ? -4.190 -3.060 9.111 1.00 96.50 82 TYR A O 1
ATOM 655 N N . ARG A 1 83 ? -6.423 -2.936 8.817 1.00 96.19 83 ARG A N 1
ATOM 656 C CA . ARG A 1 83 ? -6.534 -3.992 7.806 1.00 96.19 83 ARG A CA 1
ATOM 657 C C . ARG A 1 83 ? -7.023 -3.408 6.496 1.00 96.19 83 ARG A C 1
ATOM 659 O O . ARG A 1 83 ? -7.724 -2.402 6.500 1.00 96.19 83 ARG A O 1
ATOM 666 N N . LEU A 1 84 ? -6.620 -4.026 5.392 1.00 97.50 84 LEU A N 1
ATOM 667 C CA . LEU A 1 84 ? -7.078 -3.631 4.066 1.00 97.50 84 LEU A CA 1
ATOM 668 C C . LEU A 1 84 ? -8.554 -3.988 3.915 1.00 97.50 84 LEU A C 1
ATOM 670 O O . LEU A 1 84 ? -8.966 -5.097 4.254 1.00 97.50 84 LEU A O 1
ATOM 674 N N . THR A 1 85 ? -9.320 -3.048 3.380 1.00 97.44 85 THR A N 1
ATOM 675 C CA . THR A 1 85 ? -10.627 -3.336 2.787 1.00 97.44 85 THR A CA 1
ATOM 676 C C . THR A 1 85 ? -10.431 -3.922 1.384 1.00 97.44 85 THR A C 1
ATOM 678 O O . THR A 1 85 ? -9.307 -3.969 0.870 1.00 97.44 85 THR A O 1
ATOM 681 N N . ALA A 1 86 ? -11.522 -4.309 0.717 1.00 95.81 86 ALA A N 1
ATOM 682 C CA . ALA A 1 86 ? -11.478 -4.669 -0.702 1.00 95.81 86 ALA A CA 1
ATOM 683 C C . ALA A 1 86 ? -10.909 -3.522 -1.563 1.00 95.81 86 ALA A C 1
ATOM 685 O O . ALA A 1 86 ? -9.958 -3.727 -2.314 1.00 95.81 86 ALA A O 1
ATOM 686 N N . ALA A 1 87 ? -11.401 -2.291 -1.366 1.00 95.62 87 ALA A N 1
ATOM 687 C CA . ALA A 1 87 ? -10.898 -1.112 -2.074 1.00 95.62 87 ALA A CA 1
ATOM 688 C C . ALA A 1 87 ? -9.420 -0.815 -1.756 1.00 95.62 87 ALA A C 1
ATOM 690 O O . ALA A 1 87 ? -8.674 -0.344 -2.615 1.00 95.62 87 ALA A O 1
ATOM 691 N N . GLY A 1 88 ? -8.967 -1.111 -0.534 1.00 96.75 88 GLY A N 1
ATOM 692 C CA . GLY A 1 88 ? -7.560 -0.991 -0.170 1.00 96.75 88 GLY A CA 1
ATOM 693 C C . GLY A 1 88 ? -6.662 -2.024 -0.842 1.00 96.75 88 GLY A C 1
ATOM 694 O O . GLY A 1 88 ? -5.560 -1.677 -1.267 1.00 96.75 88 GLY A O 1
ATOM 695 N N . ALA A 1 89 ? -7.122 -3.268 -0.986 1.00 95.94 89 ALA A N 1
ATOM 696 C CA . ALA A 1 89 ? -6.396 -4.292 -1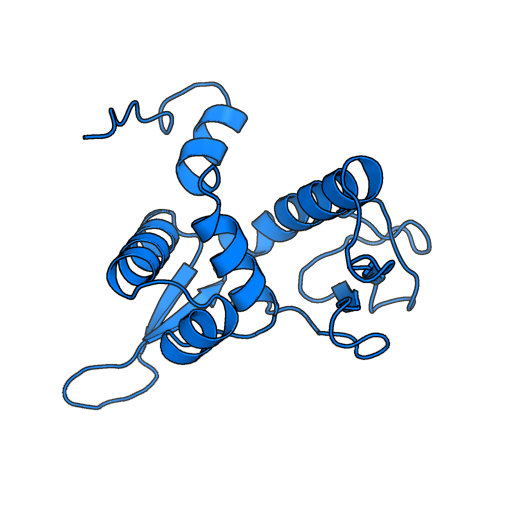.734 1.00 95.94 89 ALA A CA 1
ATOM 697 C C . ALA A 1 89 ? -6.294 -3.941 -3.231 1.00 95.94 89 ALA A C 1
ATOM 699 O O . ALA A 1 89 ? -5.223 -4.101 -3.825 1.00 95.94 89 ALA A O 1
ATOM 700 N N . ASP A 1 90 ? -7.346 -3.349 -3.807 1.00 94.44 90 ASP A N 1
ATOM 701 C CA . ASP A 1 90 ? -7.375 -2.863 -5.197 1.00 94.44 90 ASP A CA 1
ATOM 702 C C . ASP A 1 90 ? -6.379 -1.724 -5.476 1.00 94.44 90 ASP A C 1
ATOM 704 O O . ASP A 1 90 ? -6.095 -1.406 -6.632 1.00 94.44 90 ASP A O 1
ATOM 708 N N . ALA A 1 91 ? -5.795 -1.113 -4.440 1.00 95.19 91 ALA A N 1
ATOM 709 C CA . ALA A 1 91 ? -4.755 -0.099 -4.589 1.00 95.19 91 ALA A CA 1
ATOM 710 C C . ALA A 1 91 ? -3.355 -0.689 -4.859 1.00 95.19 91 ALA A C 1
ATOM 712 O O . ALA A 1 91 ? -2.421 0.061 -5.163 1.00 95.19 91 ALA A O 1
ATOM 713 N N . LEU A 1 92 ? -3.176 -2.014 -4.793 1.00 95.75 92 LEU A N 1
ATOM 714 C CA . LEU A 1 92 ? -1.883 -2.666 -5.031 1.00 95.75 92 LEU A CA 1
ATOM 715 C C . LEU A 1 92 ? -1.239 -2.291 -6.389 1.00 95.75 92 LEU A C 1
ATOM 717 O O . LEU A 1 92 ? -0.056 -1.927 -6.403 1.00 95.75 92 LEU A O 1
ATOM 721 N N . PRO A 1 93 ? -1.973 -2.268 -7.522 1.00 94.88 93 PRO A N 1
ATOM 722 C CA . PRO A 1 93 ? -1.438 -1.811 -8.803 1.00 94.88 93 PRO A CA 1
ATOM 723 C C . PRO A 1 93 ? -0.873 -0.386 -8.786 1.00 94.88 93 PRO A C 1
ATOM 725 O O . PRO A 1 93 ? 0.068 -0.098 -9.525 1.00 94.88 93 PRO A O 1
ATOM 728 N N . VAL A 1 94 ? -1.391 0.506 -7.933 1.00 94.50 94 VAL A N 1
ATOM 729 C CA . VAL A 1 94 ? -0.868 1.876 -7.792 1.00 94.50 94 VAL A CA 1
ATOM 730 C 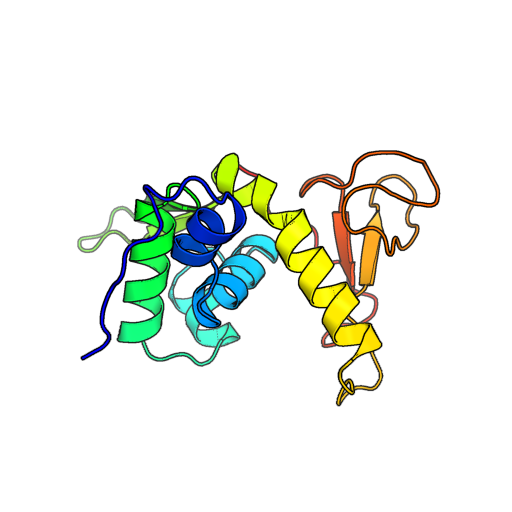C . VAL A 1 94 ? 0.544 1.845 -7.203 1.00 94.50 94 VAL A C 1
ATOM 732 O O . VAL A 1 94 ? 1.450 2.499 -7.725 1.00 94.50 94 VAL A O 1
ATOM 735 N N . LEU A 1 95 ? 0.768 1.039 -6.160 1.00 95.56 95 LEU A N 1
ATOM 736 C CA . LEU A 1 95 ? 2.095 0.863 -5.557 1.00 95.56 95 LEU A CA 1
ATOM 737 C C . LEU A 1 95 ? 3.081 0.200 -6.525 1.00 95.56 95 LEU A C 1
ATOM 739 O O . LEU A 1 95 ? 4.250 0.592 -6.593 1.00 95.56 95 LEU A O 1
ATOM 743 N N . HIS A 1 96 ? 2.615 -0.762 -7.319 1.00 95.94 96 HIS A N 1
ATOM 744 C CA . HIS A 1 96 ? 3.430 -1.370 -8.366 1.00 95.94 96 HIS A CA 1
ATOM 745 C C . HIS A 1 96 ? 3.800 -0.376 -9.472 1.00 95.94 96 HIS A C 1
ATOM 747 O O . HIS A 1 96 ? 4.962 -0.318 -9.876 1.00 95.94 96 HIS A O 1
ATOM 753 N N . ALA A 1 97 ? 2.858 0.454 -9.926 1.00 94.31 97 ALA A N 1
ATOM 754 C CA . ALA A 1 97 ? 3.124 1.483 -10.928 1.00 94.31 97 ALA A CA 1
ATOM 755 C C . ALA A 1 97 ? 4.151 2.513 -10.429 1.00 94.31 97 ALA A C 1
ATOM 757 O O . ALA A 1 97 ? 5.073 2.869 -11.166 1.00 94.31 97 ALA A O 1
ATOM 758 N N . LEU A 1 98 ? 4.045 2.937 -9.164 1.00 93.62 98 LEU A N 1
ATOM 759 C CA . LEU A 1 98 ? 5.031 3.809 -8.517 1.00 93.62 98 LEU A CA 1
ATOM 760 C C . LEU A 1 98 ? 6.410 3.151 -8.433 1.00 93.62 98 LEU A C 1
ATOM 762 O O . LEU A 1 98 ? 7.418 3.799 -8.712 1.00 93.62 98 LEU A O 1
ATOM 766 N N . THR A 1 99 ? 6.456 1.861 -8.103 1.00 93.25 99 THR A N 1
ATOM 767 C CA . THR A 1 99 ? 7.698 1.079 -8.064 1.00 93.25 99 THR A CA 1
ATOM 768 C C . THR A 1 99 ? 8.356 1.034 -9.440 1.00 93.25 99 THR A C 1
ATOM 770 O O . THR A 1 99 ? 9.523 1.395 -9.579 1.00 93.25 99 THR A O 1
ATOM 773 N N . ALA A 1 100 ? 7.601 0.668 -10.476 1.00 92.94 100 ALA A N 1
ATOM 774 C CA . ALA A 1 100 ? 8.099 0.596 -11.844 1.00 92.94 100 ALA A CA 1
ATOM 775 C C . ALA A 1 100 ? 8.541 1.973 -12.372 1.00 92.94 100 ALA A C 1
ATOM 777 O O . ALA A 1 100 ? 9.521 2.079 -13.110 1.00 92.94 100 ALA A O 1
ATOM 778 N N . TRP A 1 101 ? 7.839 3.046 -11.993 1.00 93.75 101 TRP A N 1
ATOM 779 C CA . TRP A 1 101 ? 8.257 4.409 -12.309 1.00 93.75 101 TRP A CA 1
ATOM 780 C C . TRP A 1 101 ? 9.579 4.769 -11.620 1.00 93.75 101 TRP A C 1
ATOM 782 O O . TRP A 1 101 ? 10.487 5.254 -12.295 1.00 93.75 101 TRP A O 1
ATOM 792 N N . ALA A 1 102 ? 9.724 4.487 -10.322 1.00 93.12 102 ALA A N 1
ATOM 793 C CA . ALA A 1 102 ? 10.937 4.794 -9.564 1.00 93.12 102 ALA A CA 1
ATOM 794 C C . ALA A 1 102 ? 12.155 4.034 -10.109 1.00 93.12 102 ALA A C 1
ATOM 796 O O . ALA A 1 102 ? 13.211 4.627 -10.296 1.00 93.12 102 ALA A O 1
ATOM 797 N N . GLN A 1 103 ? 11.993 2.757 -10.461 1.00 90.31 103 GLN A N 1
ATOM 798 C CA . GLN A 1 103 ? 13.051 1.948 -11.076 1.00 90.31 103 GLN A CA 1
ATOM 799 C C . GLN A 1 103 ? 13.601 2.540 -12.381 1.00 90.31 103 GLN A C 1
ATOM 801 O O . GLN A 1 103 ? 14.778 2.368 -12.681 1.00 90.31 103 GLN A O 1
ATOM 806 N N . ARG A 1 104 ? 12.755 3.210 -13.173 1.00 92.06 104 ARG A N 1
ATOM 807 C CA . ARG A 1 104 ? 13.155 3.805 -14.458 1.00 92.06 104 ARG A CA 1
ATOM 808 C C . ARG A 1 104 ? 13.719 5.216 -14.335 1.00 92.06 104 ARG A C 1
ATOM 810 O O . ARG A 1 104 ? 14.448 5.639 -15.223 1.00 92.06 104 ARG A O 1
ATOM 817 N N . ASN A 1 105 ? 13.329 5.956 -13.298 1.00 95.69 105 ASN A N 1
ATOM 818 C CA . ASN A 1 105 ? 13.526 7.409 -13.242 1.00 95.69 105 ASN A CA 1
ATOM 819 C C . ASN A 1 105 ? 14.293 7.891 -12.006 1.00 95.69 105 ASN A C 1
ATOM 821 O O . ASN A 1 105 ? 14.521 9.089 -11.865 1.00 95.69 105 ASN A O 1
ATOM 825 N N . THR A 1 106 ? 14.653 6.995 -11.090 1.00 94.38 106 THR A N 1
ATOM 826 C CA . THR A 1 106 ? 15.377 7.345 -9.867 1.00 94.38 106 THR A CA 1
ATOM 827 C C . THR A 1 106 ? 16.502 6.356 -9.620 1.00 94.38 106 THR A C 1
ATOM 829 O O . THR A 1 106 ? 16.370 5.167 -9.914 1.00 94.38 106 THR A O 1
ATOM 832 N N . ASP A 1 107 ? 17.592 6.840 -9.035 1.00 91.50 107 ASP A N 1
ATOM 833 C CA . ASP A 1 107 ? 18.683 5.973 -8.616 1.00 91.50 107 ASP A CA 1
ATOM 834 C C . ASP A 1 107 ? 18.286 5.191 -7.363 1.00 91.50 107 ASP A C 1
ATOM 836 O O . ASP A 1 107 ? 17.781 5.755 -6.388 1.00 91.50 107 ASP A O 1
ATOM 840 N N . SER A 1 108 ? 18.559 3.884 -7.354 1.00 88.25 108 SER A N 1
ATOM 841 C CA . SER A 1 108 ? 18.488 3.100 -6.122 1.00 88.25 108 SER A CA 1
ATOM 842 C C . SER A 1 108 ? 19.788 3.266 -5.338 1.00 88.25 108 SER A C 1
ATOM 844 O O . SER A 1 108 ? 20.829 2.798 -5.806 1.00 88.25 108 SER A O 1
ATOM 846 N N . PRO A 1 109 ? 19.759 3.802 -4.102 1.00 87.12 109 PRO A N 1
ATOM 847 C CA . PRO A 1 109 ? 20.966 3.919 -3.281 1.00 87.12 109 PRO A CA 1
ATOM 848 C C . PRO A 1 109 ? 21.634 2.570 -2.979 1.00 87.12 109 PRO A C 1
ATOM 850 O O . PRO A 1 109 ? 22.818 2.513 -2.673 1.00 87.12 109 PRO A O 1
ATOM 853 N N . SER A 1 110 ? 20.865 1.478 -3.039 1.00 86.19 110 SER A N 1
ATOM 854 C CA . SER A 1 110 ? 21.351 0.114 -2.796 1.00 86.19 110 SER A CA 1
ATOM 855 C C . SER A 1 110 ? 21.773 -0.626 -4.070 1.00 86.19 110 SER A C 1
ATOM 857 O O . SER A 1 110 ? 22.218 -1.769 -3.987 1.00 86.19 110 SER A O 1
ATOM 859 N N . GLY A 1 111 ? 21.547 -0.034 -5.248 1.00 87.81 111 GLY A N 1
ATOM 860 C CA . GLY A 1 111 ? 21.654 -0.718 -6.540 1.00 87.81 111 GLY A CA 1
ATOM 861 C C . GLY A 1 111 ? 20.597 -1.809 -6.770 1.00 87.81 111 GLY A C 1
ATOM 862 O O . GLY A 1 111 ? 20.614 -2.461 -7.809 1.00 87.81 111 GLY A O 1
ATOM 863 N N . ARG A 1 112 ? 19.672 -2.027 -5.823 1.00 87.44 112 ARG A N 1
ATOM 864 C CA . ARG A 1 112 ? 18.596 -3.023 -5.910 1.00 87.44 112 ARG A CA 1
ATOM 865 C C . ARG A 1 112 ? 17.231 -2.358 -5.970 1.00 87.44 112 ARG A C 1
ATOM 867 O O . ARG A 1 112 ? 16.989 -1.354 -5.299 1.00 87.44 112 ARG A O 1
ATOM 874 N N . ALA A 1 113 ? 16.331 -2.943 -6.742 1.00 88.19 113 ALA A N 1
ATOM 875 C CA . ALA A 1 113 ? 14.946 -2.516 -6.827 1.00 88.19 113 ALA A CA 1
ATOM 876 C C . ALA A 1 113 ? 14.026 -3.458 -6.042 1.00 88.19 113 ALA A C 1
ATOM 878 O O . ALA A 1 113 ? 14.347 -4.628 -5.858 1.00 88.19 113 ALA A O 1
ATOM 879 N N . LEU A 1 114 ? 12.872 -2.944 -5.608 1.00 92.44 114 LEU A N 1
ATOM 880 C CA . LEU A 1 114 ? 11.757 -3.781 -5.164 1.00 92.44 114 LEU A CA 1
ATOM 881 C C . LEU A 1 114 ? 11.258 -4.596 -6.359 1.00 92.44 114 LEU A C 1
ATOM 883 O O . LEU A 1 114 ? 10.877 -3.988 -7.359 1.00 92.44 114 LEU A O 1
ATOM 887 N N . ARG A 1 115 ? 11.257 -5.927 -6.266 1.00 93.56 115 ARG A N 1
ATOM 888 C CA . ARG A 1 115 ? 10.770 -6.796 -7.350 1.00 93.56 115 ARG A CA 1
ATOM 889 C C . ARG A 1 115 ? 9.393 -7.346 -7.020 1.00 93.56 115 ARG A C 1
ATOM 891 O O . ARG A 1 115 ? 9.131 -7.737 -5.884 1.00 93.56 115 ARG A O 1
ATOM 898 N N . ILE A 1 116 ? 8.527 -7.375 -8.027 1.00 95.75 116 ILE A N 1
ATOM 899 C CA . ILE A 1 116 ? 7.161 -7.891 -7.929 1.00 95.75 116 ILE A CA 1
ATOM 900 C C . ILE A 1 116 ? 7.195 -9.338 -8.410 1.00 95.75 116 ILE A C 1
ATOM 902 O O . ILE A 1 116 ? 7.441 -9.592 -9.589 1.00 95.75 116 ILE A O 1
ATOM 906 N N . VAL A 1 117 ? 6.979 -10.286 -7.504 1.00 96.56 117 VAL A N 1
ATOM 907 C CA . VAL A 1 117 ? 7.113 -11.720 -7.772 1.00 96.56 117 VAL A CA 1
ATOM 908 C C . VAL A 1 117 ? 5.737 -12.368 -7.757 1.00 96.56 117 VAL A C 1
ATOM 910 O O . VAL A 1 117 ? 4.984 -12.227 -6.799 1.00 96.56 117 VAL A O 1
ATOM 913 N N . CYS A 1 118 ? 5.398 -13.101 -8.815 1.00 97.00 118 CYS A N 1
ATOM 914 C CA . CYS A 1 118 ? 4.176 -13.893 -8.850 1.00 97.00 118 CYS A CA 1
ATOM 915 C C . CYS A 1 118 ? 4.363 -15.171 -8.032 1.00 97.00 118 CYS A C 1
ATOM 917 O O . CYS A 1 118 ? 5.165 -16.027 -8.407 1.00 97.00 118 CYS A O 1
ATOM 919 N N . THR A 1 119 ? 3.583 -15.362 -6.971 1.00 96.06 119 THR A N 1
ATOM 920 C CA . THR A 1 119 ? 3.693 -16.559 -6.115 1.00 96.06 119 THR A CA 1
ATOM 921 C C . THR A 1 119 ? 3.179 -17.827 -6.803 1.00 96.06 119 THR A C 1
ATOM 923 O O . THR A 1 119 ? 3.538 -18.934 -6.415 1.00 96.06 119 THR A O 1
ATOM 926 N N . ARG A 1 120 ? 2.400 -17.694 -7.889 1.00 95.06 120 ARG A N 1
ATOM 927 C CA . ARG A 1 120 ? 1.881 -18.842 -8.658 1.00 95.06 120 ARG A CA 1
ATOM 928 C C . ARG A 1 120 ? 2.931 -19.534 -9.523 1.00 95.06 120 ARG A C 1
ATOM 930 O O . ARG A 1 120 ? 2.853 -20.743 -9.709 1.00 95.06 120 ARG A O 1
ATOM 937 N N . CYS A 1 121 ? 3.857 -18.780 -10.115 1.00 96.00 121 CYS A N 1
ATOM 938 C CA . CYS A 1 121 ? 4.874 -19.327 -11.024 1.00 96.00 121 CYS A CA 1
ATOM 939 C C . CYS A 1 121 ? 6.314 -18.958 -10.641 1.00 96.00 121 CYS A C 1
ATOM 941 O O . CYS A 1 121 ? 7.246 -19.351 -11.338 1.00 96.00 121 CYS A O 1
ATOM 943 N N . GLY A 1 122 ? 6.508 -18.174 -9.579 1.00 95.12 122 GLY A N 1
ATOM 944 C CA . GLY A 1 122 ? 7.815 -1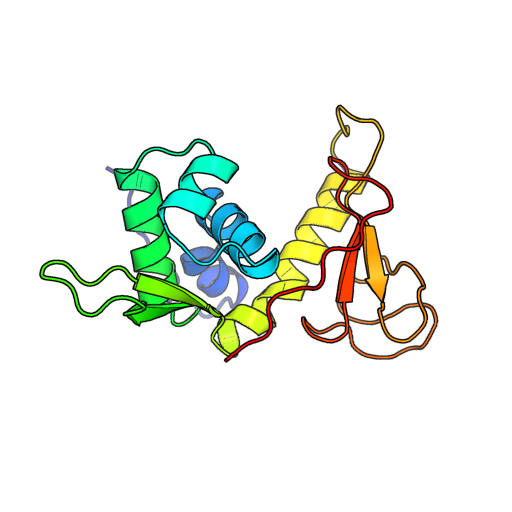7.735 -9.085 1.00 95.12 122 GLY A CA 1
ATOM 945 C C . GLY A 1 122 ? 8.525 -16.695 -9.957 1.00 95.12 122 GLY A C 1
ATOM 946 O O . GLY A 1 122 ? 9.649 -16.313 -9.649 1.00 95.12 122 GLY A O 1
ATOM 947 N N . SER A 1 123 ? 7.908 -16.237 -11.052 1.00 95.25 123 SER A N 1
ATOM 948 C CA . SER A 1 123 ? 8.524 -15.270 -11.967 1.00 95.25 123 SER A CA 1
ATOM 949 C C . SER A 1 123 ? 8.317 -13.830 -11.502 1.00 95.25 123 SER A C 1
ATOM 951 O O . SER A 1 123 ? 7.248 -13.472 -11.001 1.00 95.25 123 SER A O 1
ATOM 953 N N . GLU A 1 124 ? 9.317 -12.987 -11.743 1.00 94.69 124 GLU A N 1
ATOM 954 C CA . GLU A 1 124 ? 9.186 -11.534 -11.638 1.00 94.69 124 GLU A CA 1
ATOM 955 C C . GLU A 1 124 ? 8.253 -10.992 -12.735 1.00 94.69 124 GLU A C 1
ATOM 957 O O . GLU A 1 124 ? 8.225 -11.510 -13.855 1.00 94.69 124 GLU A O 1
ATOM 962 N N . SER A 1 125 ? 7.479 -9.953 -12.421 1.00 93.62 125 SER A N 1
ATOM 963 C CA . SER A 1 125 ? 6.610 -9.269 -13.379 1.00 93.62 125 SER A CA 1
ATOM 964 C C . SER A 1 125 ? 6.775 -7.756 -13.304 1.00 93.62 125 SER A C 1
ATOM 966 O O . SER A 1 125 ? 6.653 -7.162 -12.237 1.00 93.62 125 SER A O 1
ATOM 968 N N . ALA A 1 126 ? 6.963 -7.108 -14.453 1.00 86.56 126 ALA A N 1
ATOM 969 C CA . ALA A 1 126 ? 7.060 -5.652 -14.545 1.00 86.56 126 ALA A CA 1
ATOM 970 C C . ALA A 1 126 ? 5.698 -4.951 -14.721 1.00 86.56 126 ALA A C 1
ATOM 972 O O . ALA A 1 126 ? 5.626 -3.727 -14.619 1.00 86.56 126 ALA A O 1
ATOM 973 N N . SER A 1 127 ? 4.614 -5.686 -15.011 1.00 80.94 127 SER A N 1
ATOM 974 C CA . SER A 1 127 ? 3.315 -5.082 -15.364 1.00 80.94 127 SER A CA 1
ATOM 975 C C . SER A 1 127 ? 2.519 -4.557 -14.156 1.00 80.94 127 SER A C 1
ATOM 977 O O . SER A 1 127 ? 1.565 -3.798 -14.328 1.00 80.94 127 SER A O 1
ATOM 979 N N . GLY A 1 128 ? 2.862 -5.002 -12.940 1.00 82.31 128 GLY A N 1
ATOM 980 C CA . GLY A 1 128 ? 2.185 -4.631 -11.693 1.00 82.31 128 GLY A CA 1
ATOM 981 C C . GLY A 1 128 ? 0.719 -5.069 -11.549 1.00 82.31 128 GLY A C 1
ATOM 982 O O . GLY A 1 128 ? 0.145 -4.876 -10.484 1.00 82.31 128 GLY A O 1
ATOM 983 N N . THR A 1 129 ? 0.109 -5.648 -12.582 1.00 91.81 129 THR A N 1
ATOM 984 C CA . THR A 1 129 ? -1.325 -6.008 -12.623 1.00 91.81 129 THR A CA 1
ATOM 985 C C . THR A 1 129 ? -1.554 -7.455 -13.043 1.00 91.81 129 THR A C 1
ATOM 987 O O . THR A 1 129 ? -2.499 -8.085 -12.587 1.00 91.81 129 THR A O 1
ATOM 990 N N . TRP A 1 130 ? -0.663 -8.019 -13.857 1.00 95.19 130 TRP A N 1
ATOM 991 C CA . TRP A 1 130 ? -0.707 -9.412 -14.299 1.00 95.19 130 TRP A CA 1
ATOM 992 C C . TRP A 1 130 ? 0.707 -9.996 -14.425 1.00 95.19 130 TRP A C 1
ATOM 994 O O . TRP A 1 130 ? 1.698 -9.287 -14.599 1.00 95.19 130 TRP A O 1
ATOM 1004 N N . CYS A 1 131 ? 0.865 -11.307 -14.320 1.00 96.31 131 CYS A N 1
ATOM 1005 C CA . CYS A 1 131 ? 2.167 -11.945 -14.451 1.00 96.31 131 CYS A CA 1
ATOM 1006 C C . CYS A 1 131 ? 2.542 -12.115 -15.927 1.00 96.31 131 CYS A C 1
ATOM 1008 O O . CYS A 1 131 ? 1.891 -12.875 -16.640 1.00 96.31 131 CYS A O 1
ATOM 1010 N N . GLN A 1 132 ? 3.647 -11.500 -16.362 1.00 95.25 132 GLN A N 1
ATOM 1011 C CA . GLN A 1 132 ? 4.139 -11.620 -17.744 1.00 95.25 132 GLN A CA 1
ATOM 1012 C C . GLN A 1 132 ? 4.504 -13.049 -18.168 1.00 95.25 132 GLN A C 1
ATOM 1014 O O . GLN A 1 132 ? 4.522 -13.347 -19.357 1.00 95.25 132 GLN A O 1
ATOM 1019 N N . SER A 1 133 ? 4.771 -13.927 -17.200 1.00 96.25 133 SER A N 1
ATOM 1020 C CA . SER A 1 133 ? 5.150 -15.321 -17.438 1.00 96.25 133 SER A CA 1
ATOM 1021 C C . SER A 1 133 ? 3.935 -16.247 -17.574 1.00 96.25 133 SER A C 1
ATOM 1023 O O . SER A 1 133 ? 3.835 -16.995 -18.541 1.00 96.25 133 SER A O 1
ATOM 1025 N N . CYS A 1 134 ? 2.975 -16.188 -16.640 1.00 96.19 134 CYS A N 1
ATOM 1026 C CA . CYS A 1 134 ? 1.836 -17.121 -16.617 1.00 96.19 134 CYS A CA 1
ATOM 1027 C C . CYS A 1 134 ? 0.488 -16.509 -17.039 1.00 96.19 134 CYS A C 1
ATOM 1029 O O . CYS A 1 134 ? -0.513 -17.224 -17.108 1.00 96.19 134 CYS A O 1
ATOM 1031 N N . GLY A 1 135 ? 0.436 -15.199 -17.293 1.00 95.19 135 GLY A N 1
ATOM 1032 C CA . GLY A 1 135 ? -0.759 -14.493 -17.763 1.00 95.19 135 GLY A CA 1
ATOM 1033 C C . GLY A 1 135 ? -1.876 -14.336 -16.727 1.00 95.19 135 GLY A C 1
ATOM 1034 O O . GLY A 1 135 ? -2.982 -13.958 -17.096 1.00 95.19 135 GLY A O 1
ATOM 1035 N N . LYS A 1 136 ? -1.635 -14.668 -15.452 1.00 96.06 136 LYS A N 1
ATOM 1036 C CA . LYS A 1 136 ? -2.625 -14.537 -14.368 1.00 96.06 136 LYS A CA 1
ATOM 1037 C C . LYS A 1 136 ? -2.539 -13.178 -13.689 1.00 96.06 136 LYS A C 1
ATOM 1039 O O . LYS A 1 136 ? -1.455 -12.603 -13.625 1.00 96.06 136 LYS A O 1
ATOM 1044 N N . ASP A 1 137 ? -3.656 -12.714 -13.145 1.00 95.19 137 ASP A N 1
ATOM 1045 C CA . ASP A 1 137 ? -3.717 -11.461 -12.395 1.00 95.19 137 ASP A CA 1
ATOM 1046 C C . ASP A 1 137 ? -2.798 -11.493 -11.170 1.00 95.19 137 ASP A C 1
ATOM 1048 O O . ASP A 1 137 ? -2.582 -12.543 -10.556 1.00 95.19 137 ASP A O 1
ATOM 1052 N N . LEU A 1 138 ? -2.241 -10.328 -10.845 1.00 94.94 138 LEU A N 1
ATOM 1053 C CA . LEU A 1 138 ? -1.449 -10.092 -9.648 1.00 94.94 138 LEU A CA 1
ATOM 1054 C C . LEU A 1 138 ? -2.318 -9.378 -8.618 1.00 94.94 138 LEU A C 1
ATOM 1056 O O . LEU A 1 138 ? -2.506 -8.165 -8.682 1.00 94.94 138 LEU A O 1
ATOM 1060 N N . THR A 1 139 ? -2.832 -10.146 -7.666 1.00 94.75 139 THR A N 1
ATOM 1061 C CA . THR A 1 139 ? -3.531 -9.648 -6.480 1.00 94.75 139 THR A CA 1
ATOM 1062 C C . THR A 1 139 ? -2.603 -9.692 -5.266 1.00 94.75 139 THR A C 1
ATOM 1064 O O . THR A 1 139 ? -1.463 -10.159 -5.369 1.00 94.75 139 THR A O 1
ATOM 1067 N N . ALA A 1 140 ? -3.071 -9.227 -4.106 1.00 93.69 140 ALA A N 1
ATOM 1068 C CA . ALA A 1 140 ? -2.311 -9.333 -2.862 1.00 93.69 140 ALA A CA 1
ATOM 1069 C C . ALA A 1 140 ? -1.987 -10.796 -2.501 1.00 93.69 140 ALA A C 1
ATOM 1071 O O . ALA A 1 140 ? -0.903 -11.091 -2.022 1.00 93.69 140 ALA A O 1
ATOM 1072 N N . GLU A 1 141 ? -2.882 -11.733 -2.809 1.00 93.81 141 GLU A N 1
ATOM 1073 C CA . GLU A 1 141 ? -2.731 -13.161 -2.501 1.00 93.81 141 GLU A CA 1
ATOM 1074 C C . GLU A 1 141 ? -1.785 -13.891 -3.463 1.00 93.81 141 GLU A C 1
ATOM 1076 O O . GLU A 1 141 ? -1.318 -14.992 -3.179 1.00 93.81 141 GLU A O 1
ATOM 1081 N N . THR A 1 142 ? -1.543 -13.326 -4.647 1.00 95.25 142 THR A N 1
ATOM 1082 C CA . THR A 1 142 ? -0.757 -13.978 -5.707 1.00 95.25 142 THR A CA 1
ATOM 1083 C C . THR A 1 142 ? 0.555 -13.261 -5.997 1.00 95.25 142 THR A C 1
ATOM 1085 O O . THR A 1 142 ? 1.206 -13.536 -7.013 1.00 95.25 142 THR A O 1
ATOM 1088 N N . THR A 1 143 ? 0.908 -12.306 -5.142 1.00 96.69 143 THR A N 1
ATOM 1089 C CA . THR A 1 143 ? 2.071 -11.447 -5.296 1.00 96.69 143 THR A CA 1
ATOM 1090 C C . THR A 1 143 ? 2.866 -11.446 -4.007 1.00 96.69 143 THR A C 1
ATOM 1092 O O . THR A 1 143 ? 2.313 -11.262 -2.930 1.00 96.69 143 THR A O 1
ATOM 1095 N N . ALA A 1 144 ? 4.176 -11.580 -4.143 1.00 96.50 144 ALA A N 1
ATOM 1096 C CA . ALA A 1 144 ? 5.127 -11.297 -3.091 1.00 96.50 144 ALA A CA 1
ATOM 1097 C C . ALA A 1 144 ? 6.078 -10.189 -3.546 1.00 96.50 144 ALA A C 1
ATOM 1099 O O . ALA A 1 144 ? 6.315 -9.985 -4.743 1.00 96.50 144 ALA A O 1
ATOM 1100 N N . TRP A 1 145 ? 6.646 -9.477 -2.583 1.00 96.44 145 TRP A N 1
ATOM 1101 C CA . TRP A 1 145 ? 7.685 -8.487 -2.830 1.00 96.44 145 TRP A CA 1
ATOM 1102 C C . TRP A 1 145 ? 9.051 -9.005 -2.400 1.00 96.44 145 TRP A C 1
ATOM 1104 O O . TRP A 1 145 ? 9.238 -9.388 -1.251 1.00 96.44 145 TRP A O 1
ATOM 1114 N N . ASP A 1 146 ? 10.031 -8.936 -3.299 1.00 94.75 146 ASP A N 1
ATOM 1115 C CA . ASP A 1 146 ? 11.447 -9.054 -2.938 1.00 94.75 146 ASP A CA 1
ATOM 1116 C C . ASP A 1 146 ? 11.986 -7.652 -2.634 1.00 94.75 146 ASP A C 1
ATOM 1118 O O . ASP A 1 146 ? 12.203 -6.831 -3.536 1.00 94.75 146 ASP A O 1
ATOM 1122 N N . HIS 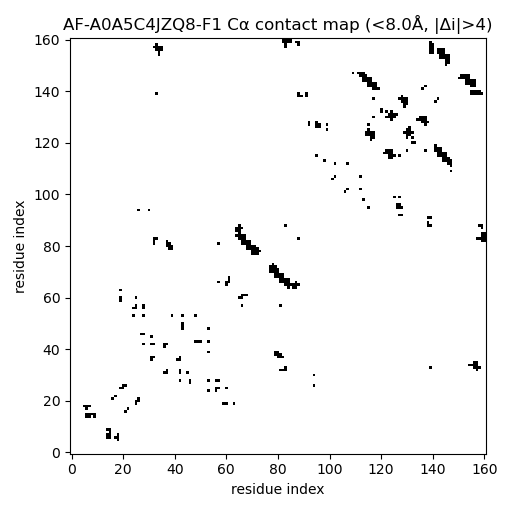A 1 147 ? 12.106 -7.340 -1.344 1.00 91.69 147 HIS A N 1
ATOM 1123 C CA . HIS A 1 147 ? 12.394 -5.991 -0.876 1.00 91.69 147 HIS A CA 1
ATOM 1124 C C . HIS A 1 147 ? 13.908 -5.709 -0.855 1.00 91.69 147 HIS A C 1
ATOM 1126 O O . HIS A 1 147 ? 14.682 -6.495 -0.312 1.00 91.69 147 HIS A O 1
ATOM 1132 N N . PRO A 1 148 ? 14.383 -4.537 -1.327 1.00 88.62 148 PRO A N 1
ATOM 1133 C CA . PRO A 1 148 ? 15.820 -4.272 -1.481 1.00 88.62 148 PRO A CA 1
ATOM 1134 C C . PRO A 1 148 ? 16.613 -4.268 -0.163 1.00 88.62 148 PRO A C 1
ATOM 1136 O O . PRO A 1 148 ? 17.830 -4.449 -0.178 1.00 88.62 148 PRO A O 1
ATOM 1139 N N . LYS A 1 149 ? 15.943 -4.068 0.983 1.00 85.06 149 LYS A N 1
ATOM 1140 C CA . LYS A 1 149 ? 16.566 -4.171 2.320 1.00 85.06 149 LYS A CA 1
ATOM 1141 C C . LYS A 1 149 ? 16.807 -5.615 2.780 1.00 85.06 149 LYS A C 1
ATOM 1143 O O . LYS A 1 149 ? 17.669 -5.813 3.627 1.00 85.06 149 LYS A O 1
ATOM 1148 N N . THR A 1 150 ? 16.067 -6.583 2.247 1.00 85.00 150 THR A N 1
ATOM 1149 C CA . THR A 1 150 ? 16.111 -8.008 2.623 1.00 85.00 150 THR A CA 1
ATOM 1150 C C . THR A 1 150 ? 16.061 -8.875 1.358 1.00 85.00 150 THR A C 1
ATOM 1152 O O . THR A 1 150 ? 15.083 -9.580 1.125 1.00 85.00 150 THR A O 1
ATOM 1155 N N . PRO A 1 151 ? 17.084 -8.791 0.485 1.00 81.88 151 PRO A N 1
ATOM 1156 C CA . PRO A 1 151 ? 17.037 -9.441 -0.818 1.00 81.88 151 PRO A CA 1
ATOM 1157 C C . PRO A 1 151 ? 16.956 -10.961 -0.689 1.00 81.88 151 PRO A C 1
ATOM 1159 O O . PRO A 1 151 ? 17.734 -11.561 0.055 1.00 81.88 151 PRO A O 1
ATOM 1162 N N . GLY A 1 152 ? 16.067 -11.574 -1.465 1.00 82.31 152 GLY A N 1
ATOM 1163 C CA . GLY A 1 152 ? 15.838 -13.020 -1.464 1.00 82.31 152 GLY A CA 1
ATOM 1164 C C . GLY A 1 152 ? 14.840 -13.497 -0.406 1.00 82.31 152 GLY A C 1
ATOM 1165 O O . GLY A 1 152 ? 14.452 -14.662 -0.437 1.00 82.31 152 GLY A O 1
ATOM 1166 N N . GLU A 1 153 ? 14.385 -12.612 0.483 1.00 90.38 153 GLU A N 1
ATOM 1167 C CA . GLU A 1 153 ? 13.267 -12.869 1.387 1.00 90.38 153 GLU A CA 1
ATOM 1168 C C . GLU A 1 153 ? 11.984 -12.321 0.753 1.00 90.38 153 GLU A C 1
ATOM 1170 O O . GLU A 1 153 ? 11.787 -11.107 0.655 1.00 90.38 153 GLU A O 1
ATOM 1175 N N . LEU A 1 154 ? 11.126 -13.227 0.279 1.00 91.81 154 LEU A N 1
ATOM 1176 C CA . LEU A 1 154 ? 9.842 -12.864 -0.312 1.00 91.81 154 LEU A CA 1
ATOM 1177 C C . LEU A 1 154 ? 8.851 -12.478 0.785 1.00 91.81 154 LEU A C 1
ATOM 1179 O O . LEU A 1 154 ? 8.524 -13.277 1.661 1.00 91.81 154 LEU A O 1
ATOM 1183 N N . ILE A 1 155 ? 8.359 -11.246 0.708 1.00 94.94 155 ILE A N 1
ATOM 1184 C CA . ILE A 1 155 ? 7.328 -10.717 1.594 1.00 94.94 155 ILE A CA 1
ATOM 1185 C C . ILE A 1 155 ? 5.971 -10.991 0.952 1.00 94.94 155 ILE A C 1
ATOM 1187 O O . ILE A 1 155 ? 5.605 -10.335 -0.025 1.00 94.94 155 ILE A O 1
ATOM 1191 N N . GLU A 1 156 ? 5.237 -11.954 1.506 1.00 94.00 156 GLU A N 1
ATOM 1192 C CA . GLU A 1 156 ? 3.828 -12.194 1.175 1.00 94.00 156 GLU A CA 1
ATOM 1193 C C . GLU A 1 156 ? 2.986 -10.974 1.558 1.00 94.00 156 GLU A C 1
ATOM 1195 O O . GLU A 1 156 ? 3.157 -10.402 2.642 1.00 94.00 156 GLU A O 1
ATOM 1200 N N . LEU A 1 157 ? 2.082 -10.560 0.670 1.00 94.50 157 LEU A N 1
ATOM 1201 C CA . LEU A 1 157 ? 1.306 -9.347 0.888 1.00 94.50 157 LEU A CA 1
ATOM 1202 C C . LEU A 1 157 ? 0.048 -9.616 1.721 1.00 94.50 157 LEU A C 1
ATOM 1204 O O . LEU A 1 157 ? -0.594 -10.662 1.643 1.00 94.50 157 LEU A O 1
ATOM 1208 N N . GLY A 1 158 ? -0.332 -8.630 2.530 1.00 89.00 158 GLY A N 1
ATOM 1209 C CA . GLY A 1 158 ? -1.606 -8.628 3.230 1.00 89.00 158 GLY A CA 1
ATOM 1210 C C . GLY A 1 158 ? -2.770 -8.574 2.242 1.00 89.00 158 GLY A C 1
ATOM 1211 O O . GLY A 1 158 ? -2.873 -7.625 1.473 1.00 89.00 158 GLY A O 1
ATOM 1212 N N . ALA A 1 159 ? -3.650 -9.569 2.305 1.00 82.06 159 ALA A N 1
ATOM 1213 C CA . ALA A 1 159 ? -4.939 -9.583 1.619 1.00 82.06 159 ALA A CA 1
ATOM 1214 C C . ALA A 1 159 ? -5.990 -8.720 2.339 1.00 82.06 159 ALA A C 1
ATOM 1216 O O . ALA A 1 159 ? -5.831 -8.403 3.528 1.00 82.06 159 ALA A O 1
ATOM 1217 N N . ALA A 1 160 ? -7.070 -8.382 1.627 1.00 80.12 160 ALA A N 1
ATOM 1218 C CA . ALA A 1 160 ? -8.278 -7.846 2.252 1.00 80.12 160 ALA A CA 1
ATOM 1219 C C . ALA A 1 160 ? -8.847 -8.863 3.257 1.00 80.12 160 ALA A C 1
ATOM 1221 O O . ALA A 1 160 ? -8.760 -10.075 3.039 1.00 80.12 160 ALA A O 1
ATOM 1222 N N . THR A 1 161 ? -9.385 -8.365 4.370 1.00 65.19 161 THR A N 1
ATOM 1223 C CA . THR A 1 161 ? -10.150 -9.178 5.335 1.00 65.19 161 THR A CA 1
ATOM 1224 C C . THR A 1 161 ? -11.629 -9.217 5.022 1.00 65.19 161 THR A C 1
ATOM 1226 O O . THR A 1 161 ? -12.150 -8.175 4.568 1.00 65.19 161 THR A O 1
#

pLDDT: mean 90.77, std 9.5, range [45.53, 97.75]

Radius of gyration: 16.49 Å; Cα contacts (8 Å, |Δi|>4): 245; chains: 1; bounding box: 38×46×46 Å

Nearest PDB structures (foldseek):
  2f2e-assembly1_A  TM=8.177E-01  e=1.869E-08  Pseudomonas aeruginosa
  4gcv-assembly6_K  TM=7.276E-01  e=5.070E-06  Pseudomonas aeruginosa PAO1
  4zzl-assembly1_A  TM=6.988E-01  e=1.572E-02  Pseudomonas aeruginosa
  7el3-assembly1_B  TM=8.042E-01  e=5.648E-02  Acinetobacter baumannii
  8clj-assembly1_A  TM=5.229E-01  e=1.247E-01  Homo sapiens

Sequence (161 aa):
MPLRTSWSGDNCPIARAADVFADPWSLLVLREVFMGNRRFDGIKKALKVADNVLSERLRRLVEADILVAEPYSAGVRPRNEYRLTAAGADALPVLHALTAWAQRNTDSPSGRALRIVCTRCGSESASGTWCQSCGKDLTAETTAWDHPKTPGELIELGAAT

Foldseek 3Di:
DDDPPQQCPPPDPVSNVCNQPVDPVLLLLLVCVFLVQFFPVSSCVVVVDDSVVSVVSLVSCVVVQQWDWDFPDPDPDGGTTIAGAPVNQVCQLVNLVVQLVCVVPHDDPLNDGKWKAFQVPRDTDSNSAARPVPRHGDTLQGIWIQHSVRHPDTRRTGDGD

Mean predicted aligned error: 5.01 Å

Solvent-accessible surface area (backbone atoms only — not comparable to full-atom values): 9106 Å² total; per-residue (Å²): 135,81,84,77,80,78,28,74,85,47,90,49,66,67,46,33,48,38,70,68,47,73,44,75,62,43,51,54,52,50,50,35,31,32,65,58,39,31,37,65,70,53,39,36,66,76,66,73,56,56,68,70,60,52,50,55,40,55,52,48,35,37,76,68,52,29,27,43,79,44,73,79,40,96,53,100,70,63,45,51,31,46,41,36,24,66,65,31,43,67,44,49,43,58,57,34,50,52,49,54,48,41,68,75,75,46,87,50,97,80,78,47,63,73,41,44,27,28,68,85,77,71,44,70,29,87,69,38,47,37,28,78,82,78,72,44,72,44,46,41,85,32,30,23,35,31,37,59,92,47,72,88,49,70,41,62,34,44,53,50,115

Secondary structure (DSSP, 8-state):
-------TT-S-HHHHHHHHH-SHHHHHHHHHHHTT--BHHHHHHHHT--HHHHHHHHHHHHHTTSEEEEE---SSSPPEEEEE-HHHHTTHHHHHHHHHHHHHHS--TTS-PPEEEETTT--B-SSSSB-TTT--B--GGGEEEE-TTSTT-EEEPPPP-